Protein AF-A0A1I1NI62-F1 (afdb_monomer_lite)

Secondary structure (DSSP, 8-state):
---------BHHHHHHHHHHHHHHTT--HHHHHHHHHHHHHHHHHHHHHH---BGGG--HHHHHHHHHHHHHT-TTTSS-SSS----

pLDDT: mean 80.66, std 21.03, range [33.47, 96.5]

Sequence (87 aa):
MSRIMKQNKKIEFFIENFMINCKLKELSVKIMDSYEKMLKLFAKYLEEEYKITSIEKIEGEHVKDYLVFTKERGTYSYVTNIKSIVL

Structure (mmCIF, N/CA/C/O backbone):
data_AF-A0A1I1NI62-F1
#
_entry.id   AF-A0A1I1NI62-F1
#
loop_
_atom_site.group_PDB
_atom_site.id
_atom_site.type_symbol
_atom_site.label_atom_id
_atom_site.label_alt_id
_atom_site.label_comp_id
_atom_site.label_asym_id
_atom_site.label_entity_id
_atom_site.label_seq_id
_atom_site.pdbx_PDB_ins_code
_atom_site.Cartn_x
_atom_site.Cartn_y
_atom_site.Cartn_z
_atom_site.occupancy
_atom_site.B_iso_or_equiv
_atom_site.auth_seq_id
_atom_site.auth_comp_id
_atom_site.auth_asym_id
_atom_site.auth_atom_id
_atom_site.pdbx_PDB_model_num
ATOM 1 N N . MET A 1 1 ? 24.246 -17.790 18.147 1.00 37.62 1 MET A N 1
ATOM 2 C CA . MET A 1 1 ? 23.183 -17.758 17.118 1.00 37.62 1 MET A CA 1
ATOM 3 C C . MET A 1 1 ? 22.344 -16.516 17.347 1.00 37.62 1 MET A C 1
ATOM 5 O O . MET A 1 1 ? 21.548 -16.481 18.277 1.00 37.62 1 MET A O 1
ATOM 9 N N . SER A 1 2 ? 22.595 -15.457 16.584 1.00 36.62 2 SER A N 1
ATOM 10 C CA . SER A 1 2 ? 21.869 -14.196 16.723 1.00 36.62 2 SER A CA 1
ATOM 11 C C . SER A 1 2 ? 20.410 -14.428 16.333 1.00 36.62 2 SER A C 1
ATOM 13 O O . SER A 1 2 ? 20.129 -14.769 15.185 1.00 36.62 2 SER A O 1
ATOM 15 N N . ARG A 1 3 ? 19.479 -14.272 17.282 1.00 51.84 3 ARG A N 1
ATOM 16 C CA . ARG A 1 3 ? 18.051 -14.121 16.977 1.00 51.84 3 ARG A CA 1
ATOM 17 C C . ARG A 1 3 ? 17.938 -12.907 16.063 1.00 51.84 3 ARG A C 1
ATOM 19 O O . ARG A 1 3 ? 18.091 -11.780 16.524 1.00 51.84 3 ARG A O 1
ATOM 26 N N . ILE A 1 4 ? 17.720 -13.134 14.773 1.00 56.34 4 ILE A N 1
ATOM 27 C CA . ILE A 1 4 ? 17.365 -12.066 13.845 1.00 56.34 4 ILE A CA 1
ATOM 28 C C . ILE A 1 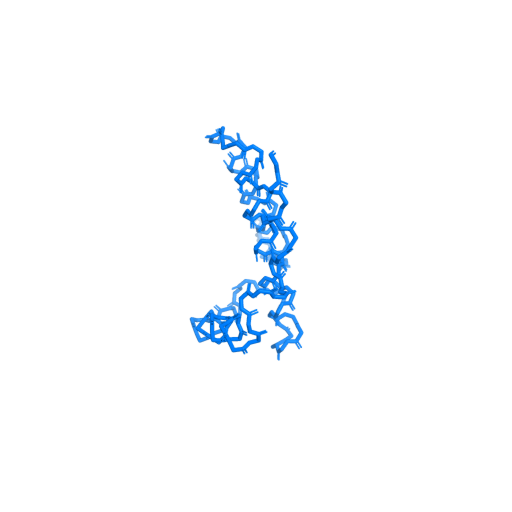4 ? 16.012 -11.553 14.332 1.00 56.34 4 ILE A C 1
ATOM 30 O O . ILE A 1 4 ? 14.984 -12.208 14.173 1.00 56.34 4 ILE A O 1
ATOM 34 N N . MET A 1 5 ? 16.037 -10.420 15.027 1.00 47.97 5 MET A N 1
ATOM 35 C CA . MET A 1 5 ? 14.840 -9.709 15.442 1.00 47.97 5 MET A CA 1
ATOM 36 C C . MET A 1 5 ? 14.091 -9.347 14.162 1.00 47.97 5 MET A C 1
ATOM 38 O O . MET A 1 5 ? 14.618 -8.623 13.316 1.00 47.97 5 MET A O 1
ATOM 42 N N . LYS A 1 6 ? 12.892 -9.908 13.988 1.00 52.06 6 LYS A N 1
ATOM 43 C CA . LYS A 1 6 ? 11.991 -9.589 12.883 1.00 52.06 6 LYS A CA 1
ATOM 44 C C . LYS A 1 6 ? 11.637 -8.110 13.008 1.00 52.06 6 LYS A C 1
ATOM 46 O O . LYS A 1 6 ? 10.790 -7.732 13.811 1.00 52.06 6 LYS A O 1
ATOM 51 N N . GLN A 1 7 ? 12.371 -7.261 12.298 1.00 59.03 7 GLN A N 1
ATOM 52 C CA . GLN A 1 7 ? 12.079 -5.837 12.265 1.00 59.03 7 GLN A CA 1
ATOM 53 C C . GLN A 1 7 ? 10.696 -5.689 11.631 1.00 59.03 7 GLN A C 1
ATOM 55 O O . GLN A 1 7 ? 10.474 -6.197 10.532 1.00 59.03 7 GLN A O 1
ATOM 60 N N . ASN A 1 8 ? 9.761 -5.051 12.336 1.00 60.91 8 ASN A N 1
ATOM 61 C CA . ASN A 1 8 ? 8.448 -4.726 11.790 1.00 60.91 8 ASN A CA 1
ATOM 62 C C . ASN A 1 8 ? 8.651 -3.619 10.752 1.00 60.91 8 ASN A C 1
ATOM 64 O O . ASN A 1 8 ? 8.687 -2.433 11.081 1.00 60.91 8 ASN A O 1
ATOM 68 N N . LYS A 1 9 ? 8.933 -4.030 9.516 1.00 74.75 9 LYS A N 1
ATOM 69 C CA . LYS A 1 9 ? 9.201 -3.108 8.421 1.00 74.75 9 LYS A CA 1
ATOM 70 C C . LYS A 1 9 ? 7.873 -2.560 7.922 1.00 74.75 9 LYS A C 1
ATOM 72 O O . LYS A 1 9 ? 6.945 -3.322 7.650 1.00 74.75 9 LYS A O 1
ATOM 77 N N . LYS A 1 10 ? 7.802 -1.237 7.812 1.00 87.75 10 LYS A N 1
ATOM 78 C CA . LYS A 1 10 ? 6.645 -0.546 7.247 1.00 87.75 10 LYS A CA 1
ATOM 79 C C . LYS A 1 10 ? 6.478 -0.879 5.764 1.00 87.75 10 LYS A C 1
ATOM 81 O O . LYS A 1 10 ? 7.442 -1.289 5.113 1.00 87.75 10 LYS A O 1
ATOM 86 N N . ILE A 1 11 ? 5.275 -0.685 5.232 1.00 92.31 11 ILE A N 1
ATOM 87 C CA . ILE A 1 11 ? 4.955 -0.909 3.813 1.00 92.31 11 ILE A CA 1
ATOM 88 C C . ILE A 1 11 ? 5.9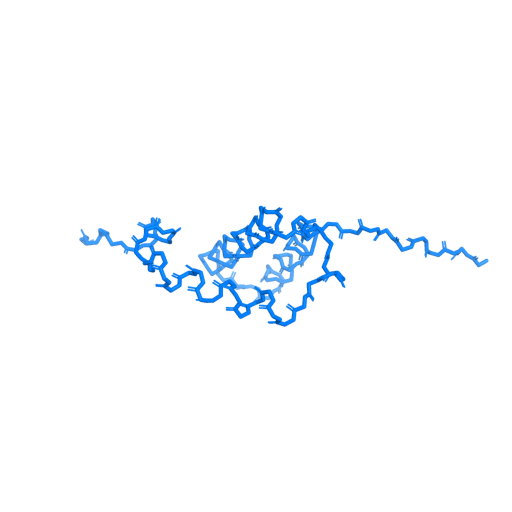39 -0.152 2.900 1.00 92.31 11 ILE A C 1
ATOM 90 O O . ILE A 1 11 ? 6.413 -0.708 1.913 1.00 92.31 11 ILE A O 1
ATOM 94 N N . GLU A 1 12 ? 6.339 1.060 3.282 1.00 91.38 12 GLU A N 1
ATOM 95 C CA . GLU A 1 12 ? 7.279 1.925 2.564 1.00 91.38 12 GLU A CA 1
ATOM 96 C C . GLU A 1 12 ? 8.623 1.238 2.289 1.00 91.38 12 GLU A C 1
ATOM 98 O O . GLU A 1 12 ? 9.121 1.301 1.167 1.00 91.38 12 GLU A O 1
ATOM 103 N N . PHE A 1 13 ? 9.156 0.484 3.258 1.00 93.19 13 PHE A N 1
ATOM 104 C CA . PHE A 1 13 ? 10.397 -0.275 3.073 1.00 93.19 13 PHE A CA 1
ATOM 105 C C . PHE A 1 13 ? 10.268 -1.302 1.938 1.00 93.19 13 PHE A C 1
ATOM 107 O O . PHE A 1 13 ? 11.198 -1.522 1.159 1.00 93.19 13 PHE A O 1
ATOM 114 N N . PHE A 1 14 ? 9.112 -1.964 1.842 1.00 94.94 14 PHE A N 1
ATOM 115 C CA . PHE A 1 14 ? 8.862 -2.949 0.792 1.00 94.94 14 PHE A CA 1
ATOM 116 C C . PHE A 1 14 ? 8.670 -2.285 -0.571 1.00 94.94 14 PHE A C 1
ATOM 118 O O . PHE A 1 14 ? 9.119 -2.847 -1.571 1.00 94.94 14 PHE A O 1
ATOM 125 N N . ILE A 1 15 ? 8.075 -1.087 -0.613 1.00 95.12 15 ILE A N 1
ATOM 126 C CA . ILE A 1 15 ? 7.975 -0.279 -1.835 1.00 95.12 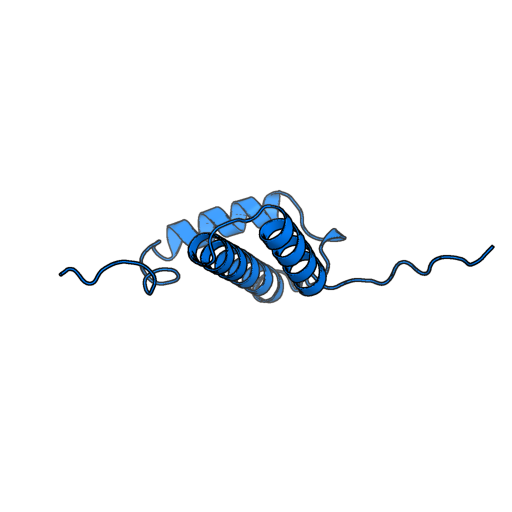15 ILE A CA 1
ATOM 127 C C . ILE A 1 15 ? 9.378 0.084 -2.332 1.00 95.12 15 ILE A C 1
ATOM 129 O O . ILE A 1 15 ? 9.693 -0.173 -3.491 1.00 95.12 15 ILE A O 1
ATOM 133 N N . GLU A 1 16 ? 10.259 0.592 -1.469 1.00 94.50 16 GLU A N 1
ATOM 134 C CA . GLU A 1 16 ? 11.640 0.927 -1.848 1.00 94.50 16 GLU A CA 1
ATOM 135 C C . GLU A 1 16 ? 12.411 -0.297 -2.358 1.00 94.50 16 GLU A C 1
ATOM 137 O O . GLU A 1 16 ? 13.054 -0.251 -3.409 1.00 94.50 16 GLU A O 1
ATOM 142 N N . ASN A 1 17 ? 12.294 -1.431 -1.662 1.00 95.50 17 ASN A N 1
ATOM 143 C CA . ASN A 1 17 ? 12.927 -2.679 -2.083 1.00 95.50 17 ASN A CA 1
ATOM 144 C C . ASN A 1 17 ? 12.397 -3.173 -3.444 1.00 95.50 17 ASN A C 1
ATOM 146 O O . ASN A 1 17 ? 13.160 -3.675 -4.273 1.00 95.50 17 ASN A O 1
ATOM 150 N N . PHE A 1 18 ? 11.099 -3.002 -3.705 1.00 95.88 18 PHE A N 1
ATOM 151 C CA . PHE A 1 18 ? 10.502 -3.299 -5.005 1.00 95.88 18 PHE A CA 1
ATOM 152 C C . PHE A 1 18 ? 11.040 -2.376 -6.110 1.00 95.88 18 PHE A C 1
ATOM 154 O O . PHE A 1 18 ? 11.357 -2.851 -7.202 1.00 95.88 18 PHE A O 1
ATOM 161 N N . MET A 1 19 ? 11.223 -1.085 -5.824 1.00 95.62 19 MET A N 1
ATOM 162 C CA . MET A 1 19 ? 11.783 -0.116 -6.774 1.00 95.62 19 MET A CA 1
ATOM 163 C C . MET A 1 19 ? 13.247 -0.413 -7.116 1.00 95.62 19 MET A C 1
ATOM 165 O O . MET A 1 19 ? 13.633 -0.326 -8.284 1.00 95.62 19 MET A O 1
ATOM 169 N N . ILE A 1 20 ? 14.049 -0.851 -6.139 1.00 96.38 20 ILE A N 1
ATOM 170 C CA . ILE A 1 20 ? 15.417 -1.341 -6.377 1.00 96.38 20 ILE A CA 1
ATOM 171 C C . ILE A 1 20 ? 15.397 -2.537 -7.336 1.00 96.38 20 ILE A C 1
ATOM 173 O O . ILE A 1 20 ? 16.152 -2.557 -8.306 1.00 96.38 20 ILE A O 1
ATOM 177 N N . ASN A 1 21 ? 14.504 -3.507 -7.117 1.00 96.25 21 ASN A N 1
ATOM 178 C CA . ASN A 1 21 ? 14.359 -4.661 -8.008 1.00 96.25 21 ASN A CA 1
ATOM 179 C C . ASN A 1 21 ? 13.952 -4.233 -9.429 1.00 96.25 21 ASN A C 1
ATOM 181 O O . ASN A 1 21 ? 14.522 -4.713 -10.407 1.00 96.25 21 ASN A O 1
ATOM 185 N N . CYS A 1 22 ? 13.037 -3.268 -9.559 1.00 94.69 22 CYS A N 1
ATOM 186 C CA . CYS A 1 22 ? 12.651 -2.737 -10.866 1.00 94.69 22 CYS A CA 1
ATOM 187 C C . CYS A 1 22 ? 13.823 -2.079 -11.604 1.00 94.69 22 CYS A C 1
ATOM 189 O O . CYS A 1 22 ? 13.980 -2.281 -12.807 1.00 94.69 22 CYS A O 1
ATOM 191 N N . LYS A 1 23 ? 14.678 -1.351 -10.878 1.00 94.44 23 LYS A N 1
ATOM 192 C CA . LYS A 1 23 ? 15.893 -0.749 -11.436 1.00 94.44 23 LYS A CA 1
ATOM 193 C C . LYS A 1 23 ? 16.886 -1.806 -11.922 1.00 94.44 23 LYS A C 1
ATOM 195 O O . LYS A 1 23 ? 17.448 -1.654 -12.999 1.00 94.44 23 LYS A O 1
ATOM 200 N N . LEU A 1 24 ? 17.073 -2.887 -11.159 1.00 96.50 24 LEU A N 1
ATOM 201 C CA . LEU A 1 24 ? 17.937 -4.013 -11.546 1.00 96.50 24 LEU A CA 1
ATOM 202 C C . LEU A 1 24 ? 17.433 -4.749 -12.794 1.00 96.50 24 LEU A C 1
ATOM 204 O O . LEU A 1 24 ? 18.223 -5.347 -13.513 1.00 96.50 24 LEU A O 1
ATOM 208 N N . LYS A 1 25 ? 16.124 -4.701 -13.046 1.00 94.81 25 LYS A N 1
ATOM 209 C CA . LYS A 1 25 ? 15.473 -5.256 -14.239 1.00 94.81 25 LYS A CA 1
ATOM 210 C C . LYS A 1 25 ? 15.390 -4.270 -15.410 1.00 94.81 25 LYS A C 1
ATOM 212 O O . LYS A 1 25 ? 14.707 -4.566 -16.385 1.00 94.81 25 LYS A O 1
ATOM 217 N N . GLU A 1 26 ? 16.022 -3.103 -15.290 1.00 95.38 26 GLU A N 1
ATOM 218 C CA . GLU A 1 26 ? 16.056 -2.057 -16.319 1.00 95.38 26 GLU A CA 1
ATOM 219 C C . GLU A 1 26 ? 14.658 -1.610 -16.795 1.00 95.38 26 GLU A C 1
ATOM 221 O O . GLU A 1 26 ? 14.454 -1.271 -17.963 1.00 95.38 26 GLU A O 1
ATOM 226 N N . LEU A 1 27 ? 13.663 -1.585 -15.893 1.00 92.94 27 LEU A N 1
ATOM 227 C CA . LEU A 1 27 ? 12.363 -0.998 -16.229 1.00 92.94 27 LEU A CA 1
ATOM 228 C C . LEU A 1 27 ? 12.523 0.494 -16.531 1.00 92.94 27 LEU A C 1
ATOM 230 O O . LEU A 1 27 ? 13.314 1.197 -15.903 1.00 92.94 27 LEU A O 1
ATOM 234 N N . SER A 1 28 ? 11.725 0.998 -17.475 1.00 94.06 28 SER A N 1
ATOM 235 C CA . SER A 1 28 ? 11.757 2.425 -17.790 1.00 94.06 28 SER A CA 1
ATOM 236 C C . SER A 1 28 ? 11.333 3.264 -16.584 1.00 94.06 28 SER A C 1
ATOM 238 O O . SER A 1 28 ? 10.423 2.893 -15.836 1.00 94.06 28 SER A O 1
ATOM 240 N N . VAL A 1 29 ? 11.951 4.439 -16.446 1.00 92.50 29 VAL A N 1
ATOM 241 C CA . VAL A 1 29 ? 11.664 5.402 -15.368 1.00 92.50 29 VAL A CA 1
ATOM 242 C C . VAL A 1 29 ? 10.164 5.688 -15.268 1.00 92.50 29 VAL A C 1
ATOM 244 O O . VAL A 1 29 ? 9.586 5.642 -14.193 1.00 92.50 29 VAL A O 1
ATOM 247 N N . LYS A 1 30 ? 9.494 5.843 -16.414 1.00 91.62 30 LYS A N 1
ATOM 248 C CA . LYS A 1 30 ? 8.049 6.078 -16.479 1.00 91.62 30 LYS A CA 1
ATOM 249 C C . LYS A 1 30 ? 7.215 4.945 -15.868 1.00 91.62 30 LYS A C 1
ATOM 251 O O . LYS A 1 30 ? 6.189 5.213 -15.245 1.00 91.62 30 LYS A O 1
ATOM 256 N N . ILE A 1 31 ? 7.607 3.686 -16.080 1.00 90.75 31 ILE A N 1
ATOM 257 C CA . ILE A 1 31 ? 6.898 2.536 -15.497 1.00 90.75 31 ILE A CA 1
ATOM 258 C C . ILE A 1 31 ? 7.157 2.483 -13.993 1.00 90.75 31 ILE A C 1
ATOM 260 O O . ILE A 1 31 ? 6.218 2.302 -13.221 1.00 90.75 31 ILE A O 1
ATOM 264 N N . MET A 1 32 ? 8.408 2.700 -13.586 1.00 93.94 32 MET A N 1
ATOM 265 C CA . MET A 1 32 ? 8.799 2.766 -12.181 1.00 93.94 32 MET A CA 1
ATOM 266 C C . MET A 1 32 ? 8.005 3.842 -11.427 1.00 93.94 32 MET A C 1
ATOM 268 O O . MET A 1 32 ? 7.362 3.518 -10.432 1.00 93.94 32 MET A O 1
ATOM 272 N N . ASP A 1 33 ? 7.944 5.069 -11.948 1.00 92.25 33 ASP A N 1
ATOM 273 C CA . ASP A 1 33 ? 7.178 6.175 -11.356 1.00 92.25 33 ASP A CA 1
ATOM 274 C C . ASP A 1 33 ? 5.692 5.820 -11.205 1.00 92.25 33 ASP A C 1
ATOM 276 O O . ASP A 1 33 ? 5.057 6.096 -10.183 1.00 92.25 33 ASP A O 1
ATOM 280 N N . SER A 1 34 ? 5.120 5.174 -12.227 1.00 90.88 34 SER A N 1
ATOM 281 C CA . SER A 1 34 ? 3.724 4.740 -12.200 1.00 90.88 34 SER A CA 1
ATOM 282 C C . SER A 1 34 ? 3.477 3.683 -11.123 1.00 90.88 34 SER A C 1
ATOM 284 O O . SER A 1 34 ? 2.442 3.728 -10.455 1.00 90.88 34 SER A O 1
ATOM 286 N N . TYR A 1 35 ? 4.393 2.727 -10.960 1.00 94.31 35 TYR A N 1
ATOM 287 C CA . TYR A 1 35 ? 4.285 1.683 -9.944 1.00 94.31 35 TYR A CA 1
ATOM 288 C C . TYR A 1 35 ? 4.446 2.251 -8.540 1.00 94.31 35 TYR A C 1
ATOM 290 O O . TYR A 1 35 ? 3.601 1.994 -7.684 1.00 94.31 35 TYR A O 1
ATOM 298 N N . GLU A 1 36 ? 5.471 3.071 -8.313 1.00 94.31 36 GLU A N 1
ATOM 299 C CA . GLU A 1 36 ? 5.719 3.697 -7.017 1.00 94.31 36 GLU A CA 1
ATOM 300 C C . GLU A 1 36 ? 4.514 4.514 -6.559 1.00 94.31 36 GLU A C 1
ATOM 302 O O . GLU A 1 36 ? 4.055 4.382 -5.423 1.00 94.31 36 GLU A O 1
ATOM 307 N N . LYS A 1 37 ? 3.952 5.321 -7.465 1.00 92.88 37 LYS A N 1
ATOM 308 C CA . LYS A 1 37 ? 2.779 6.140 -7.174 1.00 92.88 37 LYS A CA 1
ATOM 309 C C . LYS A 1 37 ? 1.571 5.286 -6.800 1.00 92.88 37 LYS A C 1
ATOM 311 O O . LYS A 1 37 ? 0.930 5.577 -5.795 1.00 92.88 37 LYS A O 1
ATOM 316 N N . MET A 1 38 ? 1.262 4.237 -7.566 1.00 93.88 38 MET A N 1
ATOM 317 C CA . MET A 1 38 ? 0.140 3.346 -7.241 1.00 93.88 38 MET A CA 1
ATOM 318 C C . MET A 1 38 ? 0.332 2.650 -5.891 1.00 93.88 38 MET A C 1
ATOM 320 O O . MET A 1 38 ? -0.589 2.642 -5.077 1.00 93.88 38 MET A O 1
ATOM 324 N N . LEU A 1 39 ? 1.531 2.134 -5.614 1.00 95.56 39 LEU A N 1
ATOM 325 C CA . LEU A 1 39 ? 1.830 1.466 -4.347 1.00 95.56 39 LEU A CA 1
ATOM 326 C C . LEU A 1 39 ? 1.737 2.425 -3.152 1.00 95.56 39 LEU A C 1
ATOM 328 O O . LEU A 1 39 ? 1.188 2.055 -2.118 1.00 95.56 39 LEU A O 1
ATOM 332 N N . LYS A 1 40 ? 2.206 3.670 -3.297 1.00 93.81 40 LYS A N 1
ATOM 333 C CA . LYS A 1 40 ? 2.078 4.706 -2.260 1.00 93.81 40 LYS A CA 1
ATOM 334 C C . LYS A 1 40 ? 0.625 5.095 -2.000 1.00 93.81 40 LYS A C 1
ATOM 336 O O . LYS A 1 40 ? 0.245 5.269 -0.846 1.00 93.81 40 LYS A O 1
ATOM 341 N N . LEU A 1 41 ? -0.195 5.214 -3.046 1.00 93.81 41 LEU A N 1
ATOM 342 C CA . LEU A 1 41 ? -1.625 5.502 -2.889 1.00 93.81 41 LEU A CA 1
ATOM 343 C C . LEU A 1 41 ? -2.348 4.360 -2.171 1.00 93.81 41 LEU A C 1
ATOM 345 O O . LEU A 1 41 ? -3.179 4.619 -1.305 1.00 93.81 41 LEU A O 1
ATOM 349 N N . PHE A 1 42 ? -2.007 3.112 -2.493 1.00 95.00 42 PHE A N 1
ATOM 350 C CA . PHE A 1 42 ? -2.545 1.951 -1.790 1.00 95.00 42 PHE A CA 1
ATOM 351 C C . PHE A 1 42 ? -2.100 1.907 -0.321 1.00 95.00 42 PHE A C 1
ATOM 353 O O . PHE A 1 42 ? -2.932 1.724 0.562 1.00 95.00 42 PHE A O 1
ATOM 360 N N . ALA A 1 43 ? -0.816 2.149 -0.036 1.00 94.69 43 ALA A N 1
ATOM 361 C CA . ALA A 1 43 ? -0.302 2.211 1.334 1.00 94.69 43 ALA A CA 1
ATOM 362 C C . ALA A 1 43 ? -1.017 3.286 2.169 1.00 94.69 43 ALA A C 1
ATOM 364 O O . ALA A 1 43 ? -1.434 3.022 3.293 1.00 94.69 43 ALA A O 1
ATOM 365 N N . LYS A 1 44 ? -1.228 4.472 1.585 1.00 92.88 44 LYS A N 1
ATOM 366 C CA . LYS A 1 44 ? -1.981 5.557 2.219 1.00 92.88 44 LYS A CA 1
ATOM 367 C C . LYS A 1 44 ? -3.429 5.155 2.515 1.00 92.88 44 LYS A C 1
ATOM 369 O O . LYS A 1 44 ? -3.903 5.386 3.620 1.00 92.88 44 LYS A O 1
ATOM 374 N N . TYR A 1 45 ? -4.111 4.530 1.556 1.00 94.50 45 TYR A N 1
ATOM 375 C CA . TYR A 1 45 ? -5.476 4.034 1.746 1.00 94.50 45 TYR A CA 1
ATOM 376 C C . TYR A 1 45 ? -5.570 3.043 2.919 1.00 94.50 45 TYR A C 1
ATOM 378 O O . TYR A 1 45 ? -6.439 3.180 3.777 1.00 94.50 45 TYR A O 1
ATOM 386 N N . LEU A 1 46 ? -4.638 2.089 3.003 1.00 95.38 46 LEU A N 1
ATOM 387 C CA . LEU A 1 46 ? -4.589 1.114 4.098 1.00 95.38 46 LEU A CA 1
ATOM 388 C C . LEU A 1 46 ? -4.377 1.769 5.471 1.00 95.38 46 LEU A C 1
ATOM 390 O O . LEU A 1 46 ? -4.955 1.334 6.470 1.00 95.38 46 LEU A O 1
ATOM 394 N N . GLU A 1 47 ? -3.560 2.816 5.538 1.00 94.25 47 GLU A N 1
ATOM 395 C CA . GLU A 1 47 ? -3.328 3.565 6.772 1.00 94.25 47 GLU A CA 1
ATOM 396 C C . GLU A 1 47 ? -4.547 4.416 7.174 1.00 94.25 47 GLU A C 1
ATOM 398 O O . GLU A 1 47 ? -4.926 4.470 8.351 1.00 94.25 47 GLU A O 1
ATOM 403 N N . GLU A 1 48 ? -5.189 5.076 6.211 1.00 93.81 48 GLU A N 1
ATOM 404 C CA . GLU A 1 48 ? -6.335 5.951 6.458 1.00 93.81 48 GLU A CA 1
ATOM 405 C C . GLU A 1 48 ? -7.566 5.151 6.903 1.00 93.81 48 GLU A C 1
ATOM 407 O O . GLU A 1 48 ? -8.090 5.438 7.985 1.00 93.81 48 GLU A O 1
ATOM 412 N N . GLU A 1 49 ? -7.942 4.111 6.154 1.00 94.88 49 GLU A N 1
ATOM 413 C CA . GLU A 1 49 ? -9.177 3.344 6.369 1.00 94.88 49 GLU A CA 1
ATOM 414 C C . GLU A 1 49 ? -9.023 2.226 7.416 1.00 94.88 49 GLU A C 1
ATOM 416 O O . GLU A 1 49 ? -9.922 2.010 8.225 1.00 94.88 49 GLU A O 1
ATOM 421 N N . TYR A 1 50 ? -7.866 1.549 7.468 1.00 94.94 50 TYR A N 1
ATOM 422 C CA . TYR A 1 50 ? -7.671 0.350 8.307 1.00 94.94 50 TYR A CA 1
ATOM 423 C C . TYR A 1 50 ? -6.568 0.497 9.367 1.00 94.94 50 TYR A C 1
ATOM 425 O O . TYR A 1 50 ? -6.362 -0.411 10.173 1.00 94.94 50 TYR A O 1
ATOM 433 N N . LYS A 1 51 ? -5.834 1.623 9.394 1.00 95.50 51 LYS A N 1
ATOM 434 C CA . LYS A 1 51 ? -4.664 1.844 10.279 1.00 95.50 51 LYS A CA 1
ATOM 435 C C . LYS A 1 51 ? -3.575 0.776 10.107 1.00 95.50 51 LYS A C 1
ATOM 437 O O . LYS A 1 51 ? -2.820 0.469 11.035 1.00 95.50 51 LYS A O 1
ATOM 442 N N . ILE A 1 52 ? -3.475 0.213 8.904 1.00 94.88 52 ILE A N 1
ATOM 443 C CA . ILE A 1 52 ? -2.501 -0.821 8.567 1.00 94.88 52 ILE A CA 1
ATOM 444 C C . ILE A 1 52 ? -1.246 -0.171 7.993 1.00 94.88 52 ILE A C 1
ATOM 446 O O . ILE A 1 52 ? -1.266 0.440 6.934 1.00 94.88 52 ILE A O 1
ATOM 450 N N . THR A 1 53 ? -0.131 -0.360 8.695 1.00 92.88 53 THR A N 1
ATOM 451 C CA . THR A 1 53 ? 1.202 0.126 8.292 1.00 92.88 53 THR A CA 1
ATOM 452 C C . THR A 1 53 ? 2.209 -1.006 8.087 1.00 92.88 53 THR A C 1
ATOM 454 O O . THR A 1 53 ? 3.350 -0.766 7.696 1.00 92.88 53 THR A O 1
ATOM 457 N N . SER A 1 54 ? 1.800 -2.252 8.345 1.00 91.94 54 SER A N 1
ATOM 458 C CA . SER A 1 54 ? 2.633 -3.450 8.232 1.00 91.94 54 SER A CA 1
ATOM 459 C C . SER A 1 54 ? 2.055 -4.388 7.183 1.00 91.94 54 SER A C 1
ATOM 461 O O . SER A 1 54 ? 0.858 -4.674 7.205 1.00 91.94 54 SER A O 1
ATOM 463 N N . ILE A 1 55 ? 2.915 -4.894 6.297 1.00 90.88 55 ILE A N 1
ATOM 464 C CA . ILE A 1 55 ? 2.509 -5.754 5.176 1.00 90.88 55 ILE A CA 1
ATOM 465 C C . ILE A 1 55 ? 1.841 -7.056 5.642 1.00 90.88 55 ILE A C 1
ATOM 467 O O . ILE A 1 55 ? 1.000 -7.605 4.945 1.00 90.88 55 ILE A O 1
ATOM 471 N N . GLU A 1 56 ? 2.183 -7.525 6.845 1.00 91.94 56 GLU A N 1
ATOM 472 C CA . GLU A 1 56 ? 1.683 -8.780 7.420 1.00 91.94 56 GLU A CA 1
ATOM 473 C C . GLU A 1 56 ? 0.207 -8.716 7.818 1.00 91.94 56 GLU A C 1
ATOM 475 O O . GLU A 1 56 ? -0.416 -9.748 8.037 1.00 91.94 56 GLU A O 1
ATOM 480 N N . LYS A 1 57 ? -0.334 -7.501 7.942 1.00 93.31 57 LYS A N 1
ATOM 481 C CA . LYS A 1 57 ? -1.737 -7.258 8.283 1.00 93.31 57 LYS A CA 1
ATOM 482 C C . LYS A 1 57 ? -2.611 -7.047 7.048 1.00 93.31 57 LYS A C 1
ATOM 484 O O . LYS A 1 57 ? -3.801 -6.826 7.204 1.00 93.31 57 LYS A O 1
ATOM 489 N N . ILE A 1 58 ? -2.032 -7.039 5.845 1.00 93.56 58 ILE A N 1
ATOM 490 C CA . ILE A 1 58 ? -2.788 -6.820 4.612 1.00 93.56 58 ILE A CA 1
ATOM 491 C C . ILE A 1 58 ? -3.448 -8.132 4.205 1.00 93.56 58 ILE A C 1
ATOM 493 O O . ILE A 1 58 ? -2.765 -9.107 3.891 1.00 93.56 58 ILE A O 1
ATOM 497 N N . GLU A 1 59 ? -4.774 -8.128 4.150 1.00 95.56 59 GLU A N 1
ATOM 498 C CA . GLU A 1 59 ? -5.558 -9.265 3.680 1.00 95.56 59 GLU A CA 1
ATOM 499 C C . GLU A 1 59 ? -6.136 -9.020 2.281 1.00 95.56 59 GLU A C 1
ATOM 501 O O . GLU A 1 59 ? -6.209 -7.893 1.783 1.00 95.56 59 GLU A O 1
ATOM 506 N N . GLY A 1 60 ? -6.573 -10.099 1.625 1.00 95.31 60 GLY A N 1
ATOM 507 C CA . GLY A 1 60 ? -7.143 -10.024 0.278 1.00 95.31 60 GLY A CA 1
ATOM 508 C C . GLY A 1 60 ? -8.418 -9.177 0.196 1.00 95.31 60 GLY A C 1
ATOM 509 O O . GLY A 1 60 ? -8.704 -8.616 -0.860 1.00 95.31 60 GLY A O 1
ATOM 510 N N . GLU A 1 61 ? -9.163 -9.057 1.296 1.00 95.31 61 GLU A N 1
ATOM 511 C CA . GLU A 1 61 ? -10.332 -8.176 1.396 1.00 95.31 61 GLU A CA 1
ATOM 512 C C . GLU A 1 61 ? -9.944 -6.708 1.199 1.00 95.31 61 GLU A C 1
ATOM 514 O O . GLU A 1 61 ? -10.551 -6.019 0.390 1.00 95.31 61 GLU A O 1
ATOM 519 N N . HIS A 1 62 ? -8.834 -6.267 1.790 1.00 95.50 62 HIS A N 1
ATOM 520 C CA . HIS A 1 62 ? -8.405 -4.868 1.732 1.00 95.50 62 HIS A CA 1
ATOM 521 C C . HIS A 1 62 ? -8.016 -4.454 0.307 1.00 95.50 62 HIS A C 1
ATOM 523 O O . HIS A 1 62 ? -8.199 -3.311 -0.107 1.00 95.50 62 HIS A O 1
ATOM 529 N N . VAL A 1 63 ? -7.482 -5.402 -0.472 1.00 94.44 63 VAL A N 1
ATOM 530 C CA . VAL A 1 63 ? -7.188 -5.193 -1.894 1.00 94.44 63 VAL A CA 1
ATOM 531 C C . VAL A 1 63 ? -8.484 -5.061 -2.694 1.00 94.44 63 VAL A C 1
ATOM 533 O O . VAL A 1 63 ? -8.582 -4.184 -3.548 1.00 94.44 63 VAL A O 1
ATOM 536 N N . LYS A 1 64 ? -9.489 -5.907 -2.429 1.00 94.06 64 LYS A N 1
ATOM 537 C CA . LYS A 1 64 ? -10.796 -5.822 -3.102 1.00 94.06 64 LYS A CA 1
ATOM 538 C C . LYS A 1 64 ? -11.492 -4.504 -2.781 1.00 94.06 64 LYS A C 1
ATOM 540 O O . LYS A 1 64 ? -11.954 -3.840 -3.707 1.00 94.06 64 LYS A O 1
ATOM 545 N N . ASP A 1 65 ? -11.489 -4.103 -1.516 1.00 94.31 65 ASP A N 1
ATOM 546 C CA . ASP A 1 65 ? -12.092 -2.852 -1.063 1.00 94.31 65 ASP A CA 1
ATOM 547 C C . ASP A 1 65 ? -11.398 -1.648 -1.698 1.00 94.31 65 ASP A C 1
ATOM 549 O O . ASP A 1 65 ? -12.067 -0.743 -2.191 1.00 94.31 65 ASP A O 1
ATOM 553 N N . TYR A 1 66 ? -10.067 -1.676 -1.832 1.00 93.88 66 TYR A N 1
ATOM 554 C CA . TYR A 1 66 ? -9.333 -0.648 -2.569 1.00 93.88 66 TYR A CA 1
ATOM 555 C C . TYR A 1 66 ? -9.736 -0.566 -4.052 1.00 93.88 66 TYR A C 1
ATOM 557 O O . TYR A 1 66 ? -9.879 0.525 -4.615 1.00 93.88 66 TYR A O 1
ATOM 565 N N . LEU A 1 67 ? -9.947 -1.709 -4.712 1.00 90.88 67 LEU A N 1
ATOM 566 C CA . LEU A 1 67 ? -10.404 -1.743 -6.106 1.00 90.88 67 LEU A CA 1
ATOM 567 C C . LEU A 1 67 ? -11.829 -1.189 -6.256 1.00 90.88 67 LEU A C 1
ATOM 569 O O . LEU A 1 67 ? -12.115 -0.493 -7.229 1.00 90.88 67 LEU A O 1
ATOM 573 N N . VAL A 1 68 ? -12.716 -1.460 -5.296 1.00 90.69 68 VAL A N 1
ATOM 574 C CA . VAL A 1 68 ? -14.068 -0.880 -5.265 1.00 90.69 68 VAL A CA 1
ATOM 575 C C . VAL A 1 68 ? -13.992 0.624 -5.000 1.00 90.69 68 VAL A C 1
ATOM 577 O O . VAL A 1 68 ? -14.513 1.407 -5.791 1.00 90.69 68 VAL A O 1
ATOM 580 N N . PHE A 1 69 ? -13.239 1.043 -3.982 1.00 87.94 69 PHE A N 1
ATOM 581 C CA . PHE A 1 69 ? -13.014 2.443 -3.619 1.00 87.94 69 PHE A CA 1
ATOM 582 C C . PHE A 1 69 ? -12.513 3.288 -4.798 1.00 87.94 69 PHE A C 1
ATOM 584 O O . PHE A 1 69 ? -13.027 4.378 -5.063 1.00 87.94 69 PHE A O 1
ATOM 591 N N . THR A 1 70 ? -11.530 2.780 -5.547 1.00 85.06 70 THR A N 1
ATOM 592 C CA . THR A 1 70 ? -10.983 3.471 -6.729 1.00 85.06 70 THR A CA 1
ATOM 593 C C . THR A 1 70 ? -11.966 3.531 -7.900 1.00 85.06 70 THR A C 1
ATOM 595 O O 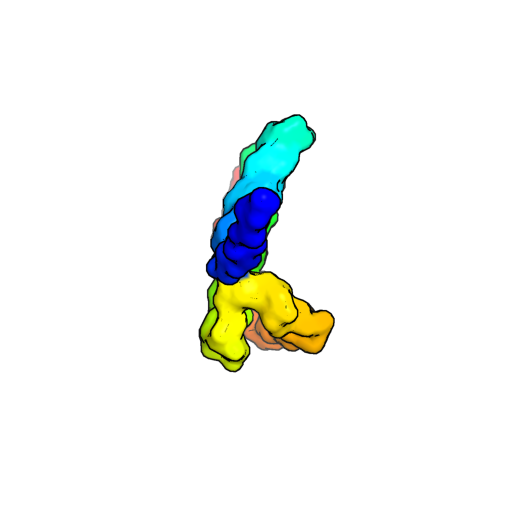. THR A 1 70 ? -11.889 4.453 -8.715 1.00 85.06 70 THR A O 1
ATOM 598 N N . LYS A 1 71 ? -12.910 2.587 -7.983 1.00 81.44 71 LYS A N 1
ATOM 599 C CA . LYS A 1 71 ? -13.967 2.552 -8.999 1.00 81.44 71 LYS A CA 1
ATOM 600 C C . LYS A 1 71 ? -15.129 3.492 -8.658 1.00 81.44 71 LYS A C 1
ATOM 602 O O . LYS A 1 71 ? -15.611 4.193 -9.544 1.00 81.44 71 LYS A O 1
ATOM 607 N N . GLU A 1 72 ? -15.555 3.534 -7.397 1.00 73.12 72 GLU A N 1
ATOM 608 C CA . GLU A 1 72 ? -16.721 4.300 -6.929 1.00 73.12 72 GLU A CA 1
ATOM 609 C C . GLU A 1 72 ? -16.455 5.802 -6.799 1.00 73.12 72 GLU A C 1
ATOM 611 O O . GLU A 1 72 ? -17.316 6.608 -7.144 1.00 73.12 72 GLU A O 1
ATOM 616 N N . ARG A 1 73 ? -15.246 6.212 -6.390 1.00 66.38 73 ARG A N 1
ATOM 617 C CA . ARG A 1 73 ? -14.864 7.639 -6.355 1.00 66.38 73 ARG A CA 1
ATOM 618 C C . ARG A 1 73 ? -14.619 8.259 -7.737 1.00 66.38 73 ARG A C 1
ATOM 620 O O . ARG A 1 73 ? -14.272 9.434 -7.826 1.00 66.38 73 ARG A O 1
ATOM 627 N N . GLY A 1 74 ? -14.809 7.490 -8.807 1.00 50.00 74 GLY A N 1
ATOM 628 C CA . GLY A 1 74 ? -14.441 7.871 -10.159 1.00 50.00 74 GLY A CA 1
ATOM 629 C C . GLY A 1 74 ? -12.938 7.709 -10.378 1.00 50.00 74 GLY A C 1
ATOM 630 O O . GLY A 1 74 ? -12.105 8.421 -9.813 1.00 50.00 74 GLY A O 1
ATOM 631 N N . THR A 1 75 ? -12.589 6.826 -11.307 1.00 47.69 75 THR A N 1
ATOM 632 C CA . THR A 1 75 ? -11.235 6.604 -11.844 1.00 47.69 75 THR A CA 1
ATOM 633 C C . THR A 1 75 ? -10.555 7.878 -12.377 1.00 47.69 75 THR A C 1
ATOM 635 O O . THR A 1 75 ? -9.348 7.878 -12.620 1.00 47.69 75 THR A O 1
ATOM 638 N N . TYR A 1 76 ? -11.298 8.984 -12.506 1.00 44.22 76 TYR A N 1
ATOM 639 C CA . TYR A 1 76 ? -10.872 10.246 -13.103 1.00 44.22 76 TYR A CA 1
ATOM 640 C C . TYR A 1 76 ? -10.519 11.381 -12.128 1.00 44.22 76 TYR A C 1
ATOM 642 O O . TYR A 1 76 ? -10.273 12.489 -12.597 1.00 44.22 76 TYR A O 1
ATOM 650 N N . SER A 1 77 ? -10.449 11.175 -10.808 1.00 43.44 77 SER A N 1
ATOM 651 C CA . SER A 1 77 ? -10.033 12.267 -9.893 1.00 43.44 77 SER A CA 1
ATOM 652 C C . SER A 1 77 ? -8.851 11.939 -8.98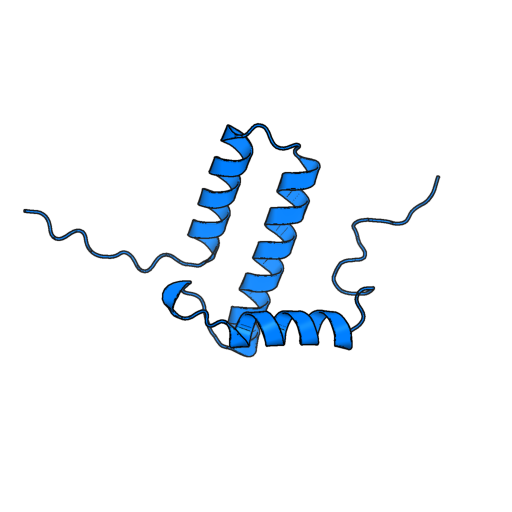2 1.00 43.44 77 SER A C 1
ATOM 654 O O . SER A 1 77 ? -8.211 12.857 -8.482 1.00 43.44 77 SER A O 1
ATOM 656 N N . TYR A 1 78 ? -8.491 10.662 -8.809 1.00 45.75 78 TYR A N 1
ATOM 657 C CA . TYR A 1 78 ? -7.341 10.284 -7.969 1.00 45.75 78 TYR A CA 1
ATOM 658 C C . TYR A 1 78 ? -6.057 9.992 -8.775 1.00 45.75 78 TYR A C 1
ATOM 660 O O . TYR A 1 78 ? -4.947 10.114 -8.257 1.00 45.75 78 TYR A O 1
ATOM 668 N N . VAL A 1 79 ? -6.186 9.654 -10.068 1.00 42.81 79 VAL A N 1
ATOM 669 C CA . VAL A 1 79 ? -5.063 9.264 -10.954 1.00 42.81 79 VAL A CA 1
ATOM 670 C C . VAL A 1 79 ? -4.877 10.226 -12.148 1.00 42.81 79 VAL A C 1
ATOM 672 O O . VAL A 1 79 ? -3.887 10.146 -12.871 1.00 42.81 79 VAL A O 1
ATOM 675 N N . THR A 1 80 ? -5.753 11.213 -12.344 1.00 38.66 80 THR A N 1
ATOM 676 C CA . THR A 1 80 ? -5.799 12.114 -13.523 1.00 38.66 80 THR A CA 1
ATOM 677 C C . THR A 1 80 ? -4.818 13.278 -13.530 1.00 38.66 80 THR A C 1
ATOM 679 O O . THR A 1 80 ? -5.055 14.291 -14.176 1.00 38.66 80 THR A O 1
ATOM 682 N N . ASN A 1 81 ? -3.638 13.099 -12.945 1.00 44.12 81 ASN A N 1
ATOM 683 C CA . ASN A 1 81 ? -2.490 13.914 -13.350 1.00 44.12 81 ASN A CA 1
ATOM 684 C C . ASN A 1 81 ? -1.407 13.084 -14.047 1.00 44.12 81 ASN A C 1
ATOM 686 O O . ASN A 1 81 ? -0.221 13.315 -13.847 1.00 44.12 81 ASN A O 1
ATOM 690 N N . ILE A 1 82 ? -1.789 12.041 -14.800 1.00 52.00 82 ILE A N 1
ATOM 691 C CA . ILE A 1 82 ? -0.803 11.254 -15.565 1.00 52.00 82 ILE A CA 1
ATOM 692 C C . ILE A 1 82 ? -1.210 10.955 -17.013 1.00 52.00 82 ILE A C 1
ATOM 694 O O . ILE A 1 82 ? -0.461 10.271 -17.699 1.00 52.00 82 ILE A O 1
ATOM 698 N N . LYS A 1 83 ? -2.334 11.472 -17.532 1.00 50.50 83 LYS A N 1
ATOM 699 C CA . LYS A 1 83 ? -2.604 11.501 -18.987 1.00 50.50 83 LYS A CA 1
ATOM 700 C C . LYS A 1 83 ? -3.885 12.279 -19.296 1.00 50.50 83 LYS A C 1
ATOM 702 O O . LYS A 1 83 ? -4.968 11.729 -19.147 1.00 50.50 83 LYS A O 1
ATOM 707 N N . SER A 1 84 ? -3.747 13.532 -19.730 1.00 42.78 84 SER A N 1
ATOM 708 C CA . SER A 1 84 ? -4.401 14.057 -20.944 1.00 42.78 84 SER A CA 1
ATOM 709 C C . SER A 1 84 ? -4.245 15.581 -21.052 1.00 42.78 84 SER A C 1
ATOM 711 O O . SER A 1 84 ? -5.146 16.333 -20.702 1.00 42.78 84 SER A O 1
ATOM 713 N N . ILE A 1 85 ? -3.112 16.014 -21.596 1.00 33.47 85 ILE A N 1
ATOM 714 C CA . ILE A 1 85 ? -3.014 17.139 -22.541 1.00 33.47 85 ILE A CA 1
ATOM 715 C C . ILE A 1 85 ? -2.102 16.540 -23.626 1.00 33.47 85 ILE A C 1
ATOM 717 O O . ILE A 1 85 ? -0.946 16.252 -23.338 1.0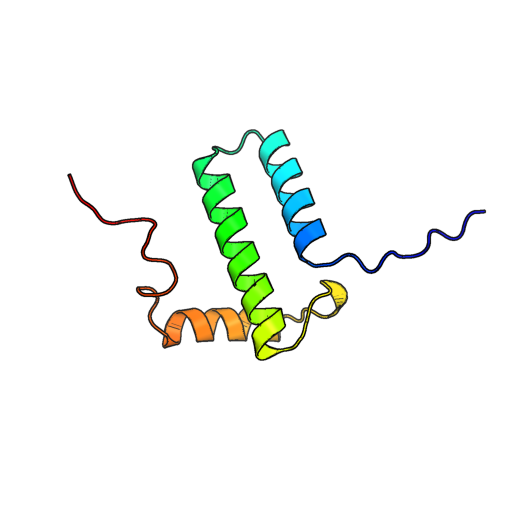0 33.47 85 ILE A O 1
ATOM 721 N N . VAL A 1 86 ? -2.624 15.910 -24.685 1.00 38.53 86 VAL A N 1
ATOM 722 C CA . VAL A 1 86 ? -3.105 16.534 -25.932 1.00 38.53 86 VAL A CA 1
ATOM 723 C C . VAL A 1 86 ? -2.278 17.762 -26.297 1.00 38.53 86 VAL A C 1
ATOM 725 O O . VAL A 1 86 ? -2.649 18.875 -25.945 1.00 38.53 86 VAL A O 1
ATOM 728 N N . LEU A 1 87 ? -1.143 17.526 -26.953 1.00 35.25 87 LEU A N 1
ATOM 729 C CA . LEU A 1 87 ? -0.836 17.969 -28.319 1.00 35.25 87 LEU A CA 1
ATOM 730 C C . LEU A 1 87 ? 0.343 17.138 -28.842 1.00 35.25 87 LEU A C 1
ATOM 732 O O . LEU A 1 87 ? 1.322 16.974 -28.081 1.00 35.25 87 LEU A O 1
#

Foldseek 3Di:
DDPPPPPQDFLVVVLVVVLVVCVVVVPDPVVSVVSSLVSVVLCVQCCVPPVDGGPVPDDPVSVVVVVVVCVVVDVCPPPPVPDDDDD

Radius of gyration: 15.93 Å; chains: 1; bounding box: 40×36×45 Å

Organism: NCBI:txid119641

InterPro domains:
  IPR004107 Integrase, SAM-like, N-terminal [PF02899] (25-76)
  IPR010998 Integrase/recombinase, N-terminal [G3DSA:1.10.150.130] (5-85)
  IPR044068 Core-binding (CB) domain [PS51900] (9-87)

=== Feature glossary ===
Legend for the data blocks above and below:

— What the protein is —

The amino-acid sequence is the protein's primary structure: the linear order of residues from the N-terminus to the C-terminus, written in one-letter code. Everything else here — the 3D coordinates, the secondary structure, the domain annotations — is ultimately a consequence of this string.

Database cross-references. InterPro integrates a dozen domain/family signature databases into unified entries with residue-range hits. GO terms attach function/process/location labels with evidence codes. CATH codes position the fold in a four-level structural taxonomy. Organism is the NCBI-taxonomy species name.

— Where its atoms are —

The mmCIF block holds the 3D Cartesian coordinates of each backbone atom (N, Cα, C, O) in ångströms. mmCIF is the PDB's canonical archive format — a tagged-loop text representation of the atomic model.

The six renders are orthographic views along the three Cartesian axes in both directions. Representation (cartoon, sticks, or surface) and color scheme (sequence-rainbow or by-chain) vary across proteins so the training set covers all the common visualization conventions.

— Local backbone conformation —

Secondary structure is the local, repeating backbone conformation. DSSP classifies it into eight states by reading the hydrogen-bond network: three helix types (H, G, I), two β types (E, B), two non-regular types (T, S), and unstructured coil (-).

SS3 is a coarse helix/strand/coil call (letters a/b/c) made by the P-SEA algorithm from inter-Cα distances and dihedrals. It is less detailed than DSSP but needs only Cα positions.

Backbone dihedral angles. Every residue except chain termini has a φ (preceding-C → N → Cα → C) and a ψ (N → Cα → C → next-N). They are reported in degrees following the IUPAC sign convention. Secondary structure is essentially a statement about which (φ, ψ) basin each residue occupies.

— Global shape and packing —

The geometric summary reports three shape descriptors. Rg (radius of gyration) measures how spread out the Cα atoms are about their centre of mass; compact globular proteins have small Rg, elongated or unfolded ones large. Cα contacts (<8 Å, |i−j|>4) count long-range residue pairs in spatial proximity — high for tightly packed folds, near zero for rods or random coil. The bounding-box extents give the protein's footprint along x, y, z in Å.

Solvent accessibility: the surface area of each residue that a 1.4 Å water probe can touch, in Å². When only backbone atoms are present the absolute values are lower than full-atom SASA (side chains contribute most of the area) and are flagged as backbone-only.

Plot images: a contact map (which residues are close in 3D, as an N×N binary image), a Ramachandran scatter (backbone torsion angles, revealing secondary-structure composition at a glance), and — for AlphaFold structures — a PAE heatmap (pairwise prediction confidence).

— Structural neighborhood —

Foldseek's 3Di representation compresses backbone geometry into a per-residue letter drawn from a learned twenty-state alphabet. It captures the tertiary interaction pattern around each residue — which residues are packed against it in space, regardless of where they are in sequence.

Structural nearest neighbors (via Foldseek easy-search vs the PDB). Reported per hit: target PDB id, E-value, and alignment TM-score. A TM-score above ~0.5 is the conventional threshold for 'same fold'.

— Confidence and disorder —

pLDDT (predicted Local Distance Difference Test) is AlphaFold's per-residue confidence score, ranging from 0 to 100. Values above 90 indicate high confidence (typically well-packed cores); 70–90 is confident; 50–70 low confidence; below 50 usually means the region is disordered or the prediction is unreliable there. AlphaFold stores pLDDT in the mmCIF B-factor column.

For experimental (PDB) structures, the B-factor (temperature factor) quantifies the positional spread of each atom in the crystal — a combination of thermal vibration and static disorder — in units of Å². High B-factors mark flexible loops or poorly resolved regions; low B-factors mark the rigid, well-ordered core.

Predicted Aligned Error (PAE) is an AlphaFold confidence matrix: entry (i, j) is the expected error in the position of residue j, in ångströms, when the prediction is superimposed on the true structure at residue i. Low PAE within a block of residues means that block is internally rigid and well-predicted; high PAE between two blocks means their relative placement is uncertain even if each block individually is confident.